Protein AF-A0A428S8N7-F1 (afdb_monomer_lite)

Sequence (136 aa):
MESLRKEIAELHLSNLDNSIDQLETHLANLTHRHAKAQNDKKTYQVTLDFHKANLGTAIERAYEGEISTLDPQPDDTPVITRTKKGIASLLNSVYIWERELRETLQNVMATEEEMDTVSDQLETLQKLREDIAKSL

Radius of gyration: 28.83 Å; chains: 1; bounding box: 60×19×84 Å

Structure (mmCIF, N/CA/C/O backbone):
data_AF-A0A428S8N7-F1
#
_entry.id   AF-A0A428S8N7-F1
#
loop_
_atom_site.group_PDB
_atom_site.id
_atom_site.type_symbol
_atom_site.label_atom_id
_atom_site.label_alt_id
_atom_site.label_comp_id
_atom_site.label_asym_id
_atom_site.label_entity_id
_atom_site.label_seq_id
_atom_site.pdbx_PDB_ins_code
_atom_site.Cartn_x
_atom_site.Cartn_y
_atom_site.Cartn_z
_atom_site.occupancy
_atom_site.B_iso_or_equiv
_atom_site.auth_seq_id
_atom_site.auth_comp_id
_atom_site.auth_asym_id
_atom_site.auth_atom_id
_atom_site.pdbx_PDB_model_num
ATOM 1 N N . MET A 1 1 ? 35.370 6.050 -44.211 1.00 64.12 1 MET A N 1
ATOM 2 C CA . MET A 1 1 ? 34.157 6.645 -43.600 1.00 64.12 1 MET A CA 1
ATOM 3 C C . MET A 1 1 ? 33.204 5.588 -43.058 1.00 64.12 1 MET A C 1
ATOM 5 O O . MET A 1 1 ? 32.712 5.773 -41.958 1.00 64.12 1 MET A O 1
ATOM 9 N N . GLU A 1 2 ? 32.976 4.486 -43.772 1.00 73.75 2 GLU A N 1
ATOM 10 C CA . GLU A 1 2 ? 32.069 3.403 -43.349 1.00 73.75 2 GLU A CA 1
ATOM 11 C C . GLU A 1 2 ? 32.496 2.715 -42.036 1.00 73.75 2 GLU A C 1
ATOM 13 O O . GLU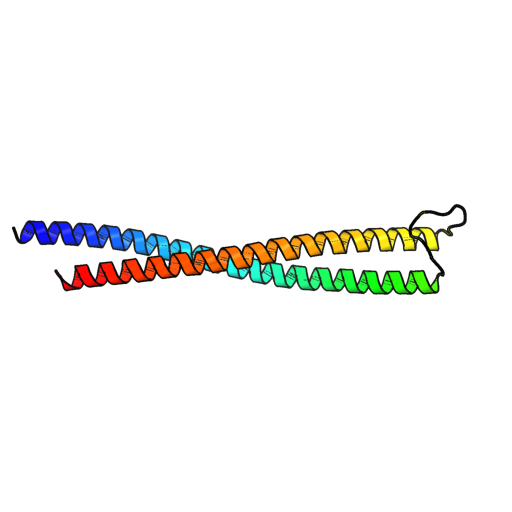 A 1 2 ? 31.682 2.572 -41.132 1.00 73.75 2 GLU A O 1
ATOM 18 N N . SER A 1 3 ? 33.798 2.448 -41.856 1.00 84.12 3 SER A N 1
ATOM 19 C CA . SER A 1 3 ? 34.355 1.892 -40.606 1.00 84.12 3 SER A CA 1
ATOM 20 C C . SER A 1 3 ? 34.103 2.762 -39.368 1.00 84.12 3 SER A C 1
ATOM 22 O O . SER A 1 3 ? 33.808 2.232 -38.307 1.00 84.12 3 SER A O 1
ATOM 24 N N . LEU A 1 4 ? 34.191 4.091 -39.501 1.00 89.62 4 LEU A N 1
ATOM 25 C CA . LEU A 1 4 ? 33.979 5.015 -38.380 1.00 89.62 4 LEU A CA 1
ATOM 26 C C . LEU A 1 4 ? 32.492 5.110 -38.003 1.00 89.62 4 LEU A C 1
ATOM 28 O O . LEU A 1 4 ? 32.156 5.217 -36.832 1.00 89.62 4 LEU A O 1
ATOM 32 N N . ARG A 1 5 ? 31.588 5.055 -38.993 1.00 88.00 5 ARG A N 1
ATOM 33 C CA . ARG A 1 5 ? 30.137 5.044 -38.742 1.00 88.00 5 ARG A CA 1
ATOM 34 C C . ARG A 1 5 ? 29.709 3.788 -37.991 1.00 88.00 5 ARG A C 1
ATOM 36 O O . ARG A 1 5 ? 28.910 3.891 -37.067 1.00 88.00 5 ARG A O 1
ATOM 43 N N . LYS A 1 6 ? 30.270 2.638 -38.369 1.00 90.69 6 LYS A N 1
ATOM 44 C CA . LYS A 1 6 ? 30.029 1.365 -37.692 1.00 90.69 6 LYS A CA 1
ATOM 45 C C . LYS A 1 6 ? 30.499 1.399 -36.235 1.00 90.69 6 LYS A C 1
ATOM 47 O O . LYS A 1 6 ? 29.719 1.082 -35.349 1.00 90.69 6 LYS A O 1
ATOM 52 N N . GLU A 1 7 ? 31.719 1.874 -35.989 1.00 93.19 7 GLU A N 1
ATOM 53 C CA . GLU A 1 7 ? 32.288 1.981 -34.637 1.00 93.19 7 GLU A CA 1
ATOM 54 C C . GLU A 1 7 ? 31.464 2.912 -33.722 1.00 93.19 7 GLU A C 1
ATOM 56 O O . GLU A 1 7 ? 31.198 2.584 -32.568 1.00 93.19 7 GLU A O 1
ATOM 61 N N . ILE A 1 8 ? 30.975 4.044 -34.247 1.00 92.12 8 ILE A N 1
ATOM 62 C CA . ILE A 1 8 ? 30.087 4.955 -33.499 1.00 92.12 8 ILE A CA 1
ATOM 63 C C . ILE A 1 8 ? 28.749 4.281 -33.161 1.00 92.12 8 ILE A C 1
ATOM 65 O O . ILE A 1 8 ? 28.254 4.417 -32.043 1.00 92.12 8 ILE A O 1
ATOM 69 N N . ALA A 1 9 ? 28.152 3.566 -34.114 1.00 92.81 9 ALA A N 1
ATOM 70 C CA . ALA A 1 9 ? 26.884 2.879 -33.896 1.00 92.81 9 ALA A CA 1
ATOM 71 C C . ALA A 1 9 ? 27.019 1.721 -32.892 1.00 92.81 9 ALA A C 1
ATOM 73 O O . ALA A 1 9 ? 26.156 1.574 -32.031 1.00 92.81 9 ALA A O 1
ATOM 74 N N . GLU A 1 10 ? 28.116 0.962 -32.929 1.00 93.69 10 GLU A N 1
ATOM 75 C CA . GLU A 1 10 ? 28.424 -0.072 -31.930 1.00 93.69 10 GLU A CA 1
ATOM 76 C C . GLU A 1 10 ? 28.577 0.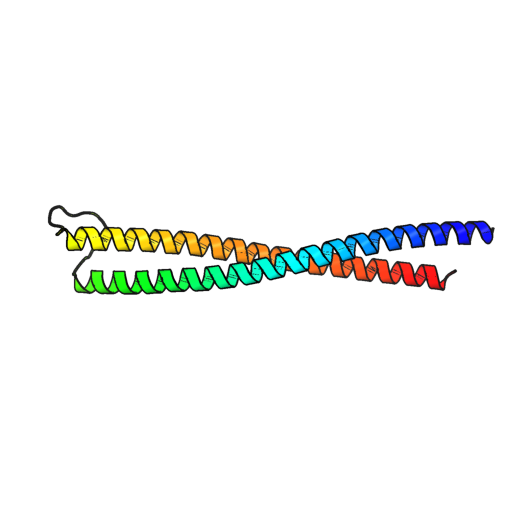527 -30.521 1.00 93.69 10 GLU A C 1
ATOM 78 O O . GLU A 1 10 ? 28.010 0.001 -29.562 1.00 93.69 10 GLU A O 1
ATOM 83 N N . LEU A 1 11 ? 29.260 1.672 -30.389 1.00 95.56 11 LEU A N 1
ATOM 84 C CA . LEU A 1 11 ? 29.370 2.382 -29.111 1.00 95.56 11 LEU A CA 1
ATOM 85 C C . LEU A 1 11 ? 28.003 2.866 -28.600 1.00 95.56 11 LEU A C 1
ATOM 87 O O . LEU A 1 11 ? 27.702 2.741 -27.413 1.00 95.56 11 LEU A O 1
ATOM 91 N N . HIS A 1 12 ? 27.160 3.411 -29.481 1.00 94.50 12 HIS A N 1
ATOM 92 C CA . HIS A 1 12 ? 25.804 3.829 -29.118 1.00 94.50 12 HIS A CA 1
ATOM 93 C C . HIS A 1 12 ? 24.939 2.648 -28.674 1.00 94.50 12 HIS A C 1
ATOM 95 O O . HIS A 1 12 ? 24.253 2.762 -27.661 1.00 94.50 12 HIS A O 1
ATOM 101 N N . LEU A 1 13 ? 24.999 1.516 -29.382 1.00 97.12 13 LEU A N 1
ATOM 102 C CA . LEU A 1 13 ? 24.288 0.299 -28.990 1.00 97.12 13 LEU A CA 1
ATOM 103 C C . LEU A 1 13 ? 24.739 -0.192 -27.614 1.00 97.12 13 LEU A C 1
ATOM 105 O O . LEU A 1 13 ? 23.889 -0.445 -26.771 1.00 97.12 13 LEU A O 1
ATOM 109 N N . SER A 1 14 ? 26.047 -0.220 -27.342 1.00 97.25 14 SER A N 1
ATOM 110 C CA . SER A 1 14 ? 26.564 -0.615 -26.026 1.00 97.25 14 SER A CA 1
ATOM 111 C C . SER A 1 14 ? 26.091 0.309 -24.897 1.00 97.25 14 SER A C 1
ATOM 113 O O . SER A 1 14 ? 25.809 -0.162 -23.795 1.00 97.25 14 SER A O 1
ATOM 115 N N . ASN A 1 15 ? 25.991 1.618 -25.148 1.00 97.31 15 ASN A N 1
ATOM 116 C CA . ASN A 1 15 ? 25.468 2.566 -24.162 1.00 97.31 15 ASN A CA 1
ATOM 117 C C . ASN A 1 15 ? 23.960 2.379 -23.925 1.00 97.31 15 ASN A C 1
ATOM 119 O O . ASN A 1 15 ? 23.496 2.508 -22.788 1.00 97.31 15 ASN A O 1
ATOM 123 N N . LEU A 1 16 ? 23.201 2.073 -24.984 1.00 97.88 16 LEU A N 1
ATOM 124 C CA . LEU A 1 16 ? 21.771 1.775 -24.890 1.00 97.88 16 LEU A CA 1
ATOM 125 C C . LEU A 1 16 ? 21.526 0.466 -24.144 1.00 97.88 16 LEU A C 1
ATOM 127 O O . LEU A 1 16 ? 20.685 0.462 -23.256 1.00 97.88 16 LEU A O 1
ATOM 131 N N . ASP A 1 17 ? 22.294 -0.585 -24.439 1.00 98.06 17 ASP A N 1
ATOM 132 C CA . ASP A 1 17 ? 22.248 -1.869 -23.727 1.00 98.06 17 ASP A CA 1
ATOM 133 C C . ASP A 1 17 ? 22.428 -1.662 -22.219 1.00 98.06 17 ASP A C 1
ATOM 135 O O . ASP A 1 17 ? 21.575 -2.055 -21.432 1.00 98.06 17 ASP A O 1
ATOM 139 N N . ASN A 1 18 ? 23.467 -0.927 -21.813 1.00 98.19 18 ASN A N 1
ATOM 140 C CA . ASN A 1 18 ? 23.703 -0.630 -20.398 1.00 98.19 18 ASN A CA 1
ATOM 141 C C . ASN A 1 18 ? 22.551 0.170 -19.756 1.00 98.19 18 ASN A C 1
ATOM 143 O O . ASN A 1 18 ? 22.172 -0.080 -18.615 1.00 98.19 18 ASN A O 1
ATOM 147 N N . SER A 1 19 ? 21.979 1.139 -20.476 1.00 98.12 19 SER A N 1
ATOM 148 C CA . SER A 1 19 ? 20.846 1.929 -19.967 1.00 98.12 19 SER A CA 1
ATOM 149 C C . SER A 1 19 ? 19.575 1.085 -19.824 1.00 98.12 19 SER A C 1
ATOM 151 O O . SER A 1 19 ? 18.847 1.226 -18.843 1.00 98.12 19 SER A O 1
ATOM 153 N N . ILE A 1 20 ? 19.326 0.192 -20.783 1.00 98.62 20 ILE A N 1
ATOM 154 C CA . ILE A 1 20 ? 18.219 -0.769 -20.767 1.00 98.62 20 ILE A CA 1
ATOM 155 C C . ILE A 1 20 ? 18.372 -1.708 -19.566 1.00 98.62 20 ILE A C 1
ATOM 157 O O . ILE A 1 20 ? 17.453 -1.779 -18.755 1.00 98.62 20 ILE A O 1
ATOM 161 N N . ASP A 1 21 ? 19.545 -2.316 -19.370 1.00 98.50 21 ASP A N 1
ATOM 162 C CA . ASP A 1 21 ? 19.819 -3.216 -18.239 1.00 98.50 21 ASP A CA 1
ATOM 163 C C . ASP A 1 21 ? 19.577 -2.532 -16.876 1.00 98.50 21 ASP A C 1
ATOM 165 O O . ASP A 1 21 ? 19.036 -3.126 -15.933 1.00 98.50 21 ASP A O 1
ATOM 169 N N . GLN A 1 22 ? 19.955 -1.254 -16.758 1.00 98.31 22 GLN A N 1
ATOM 170 C CA . GLN A 1 22 ? 19.713 -0.453 -15.554 1.00 98.31 22 GLN A CA 1
ATOM 171 C C . GLN A 1 22 ? 18.220 -0.210 -15.312 1.00 98.31 22 GLN A C 1
ATOM 173 O O . GLN A 1 22 ? 17.761 -0.354 -14.175 1.00 98.31 22 GLN A O 1
ATOM 178 N N . LEU A 1 23 ? 17.459 0.134 -16.355 1.00 98.31 23 LEU A N 1
ATOM 179 C CA . LEU A 1 23 ? 16.012 0.338 -16.251 1.00 98.31 23 LEU A CA 1
ATOM 180 C C . LEU A 1 23 ? 15.271 -0.968 -15.954 1.00 98.31 23 LEU A C 1
ATOM 182 O O . LEU A 1 23 ? 14.367 -0.962 -15.124 1.00 98.31 23 LEU A O 1
ATOM 186 N N . GLU A 1 24 ? 15.677 -2.094 -16.543 1.00 98.44 24 GLU A N 1
ATOM 187 C CA . GLU A 1 24 ? 15.111 -3.415 -16.239 1.00 98.44 24 GLU A CA 1
ATOM 188 C C . GLU A 1 24 ? 15.355 -3.804 -14.777 1.00 98.44 24 GLU A C 1
ATOM 190 O O . GLU A 1 24 ? 14.440 -4.244 -14.074 1.00 98.44 24 GLU A O 1
ATOM 195 N N . THR A 1 25 ? 16.572 -3.567 -14.279 1.00 98.38 25 THR A N 1
ATOM 196 C CA . THR A 1 25 ? 16.911 -3.784 -12.866 1.00 98.38 25 THR A CA 1
ATOM 197 C C . THR A 1 25 ? 16.074 -2.888 -11.949 1.00 98.38 25 THR A C 1
ATOM 199 O O . THR A 1 25 ? 15.572 -3.339 -10.914 1.00 98.38 25 THR A O 1
ATOM 202 N N . HIS A 1 26 ? 15.896 -1.616 -12.316 1.00 98.25 26 HIS A N 1
ATOM 203 C CA . HIS A 1 26 ? 15.074 -0.679 -11.552 1.00 98.25 26 HIS A CA 1
ATOM 204 C C . HIS A 1 26 ? 13.599 -1.096 -11.541 1.00 98.25 26 HIS A C 1
ATOM 206 O O . HIS A 1 26 ? 12.991 -1.169 -10.472 1.00 98.25 26 HIS A O 1
ATOM 212 N N . LEU A 1 27 ? 13.046 -1.486 -12.691 1.00 98.31 27 LEU A N 1
ATOM 213 C CA . LEU A 1 27 ? 11.671 -1.969 -12.819 1.00 98.31 27 LEU A CA 1
ATOM 214 C C . LEU A 1 27 ? 11.425 -3.238 -11.989 1.00 98.31 27 LEU A C 1
ATOM 216 O O . LEU A 1 27 ? 10.383 -3.362 -11.339 1.00 98.31 27 LEU A O 1
ATOM 220 N N . ALA A 1 28 ? 12.392 -4.158 -11.938 1.00 98.06 28 ALA A N 1
ATOM 221 C CA . ALA A 1 28 ? 12.319 -5.342 -11.083 1.00 98.06 28 ALA A CA 1
ATOM 222 C C . ALA A 1 28 ? 12.263 -4.971 -9.588 1.00 98.06 28 ALA A C 1
ATOM 224 O O . ALA A 1 28 ? 11.445 -5.511 -8.834 1.00 98.06 28 ALA A O 1
ATOM 225 N N . ASN A 1 29 ? 13.078 -4.002 -9.159 1.00 97.69 29 ASN A N 1
ATOM 226 C CA . ASN A 1 29 ? 13.056 -3.494 -7.786 1.00 97.69 29 ASN A CA 1
ATOM 227 C C . ASN A 1 29 ? 11.731 -2.796 -7.450 1.00 97.69 29 ASN A C 1
ATOM 229 O O . ASN A 1 29 ? 11.186 -3.005 -6.361 1.00 97.69 29 ASN A O 1
ATOM 233 N N . LEU A 1 30 ? 11.191 -1.997 -8.375 1.00 97.94 30 LEU A N 1
ATOM 234 C CA . LEU A 1 30 ? 9.889 -1.352 -8.212 1.00 97.94 30 LEU A CA 1
ATOM 235 C C . LEU A 1 30 ? 8.761 -2.375 -8.115 1.00 97.94 30 LEU A C 1
ATOM 237 O O . LEU A 1 30 ? 7.955 -2.291 -7.193 1.00 97.94 30 LEU A O 1
ATOM 241 N N . THR A 1 31 ? 8.769 -3.399 -8.970 1.00 97.62 31 THR A N 1
ATOM 242 C CA . THR A 1 31 ? 7.802 -4.505 -8.926 1.00 97.62 31 THR A CA 1
ATOM 243 C C . THR A 1 31 ? 7.827 -5.206 -7.566 1.00 97.62 31 THR A C 1
ATOM 245 O O . THR A 1 31 ? 6.782 -5.472 -6.969 1.00 97.62 31 THR A O 1
ATOM 248 N N . HIS A 1 32 ? 9.020 -5.465 -7.020 1.00 97.38 32 HIS A N 1
ATOM 249 C CA . HIS A 1 32 ? 9.155 -6.053 -5.689 1.00 97.38 32 HIS A CA 1
ATOM 250 C C . HIS A 1 32 ? 8.610 -5.133 -4.584 1.00 97.38 32 HIS A C 1
ATOM 252 O O . HIS A 1 32 ? 7.863 -5.579 -3.708 1.00 97.38 32 HIS A O 1
ATOM 258 N N . ARG A 1 33 ? 8.950 -3.838 -4.628 1.00 96.25 33 ARG A N 1
ATOM 259 C CA . ARG A 1 33 ? 8.448 -2.837 -3.674 1.00 96.25 33 ARG A CA 1
ATOM 260 C C . ARG A 1 33 ? 6.930 -2.691 -3.737 1.00 96.25 33 ARG A C 1
ATOM 262 O O . ARG A 1 33 ? 6.298 -2.634 -2.684 1.00 96.25 33 ARG A O 1
ATOM 269 N N . HIS A 1 34 ? 6.359 -2.667 -4.938 1.00 97.38 34 HIS A N 1
ATOM 270 C CA . HIS A 1 34 ? 4.918 -2.600 -5.169 1.00 97.38 34 HIS A CA 1
ATOM 271 C C . HIS A 1 34 ? 4.206 -3.811 -4.568 1.00 97.38 34 HIS A C 1
ATOM 273 O O . HIS A 1 34 ? 3.284 -3.652 -3.768 1.00 97.38 34 HIS A O 1
ATOM 279 N N . ALA A 1 35 ? 4.701 -5.022 -4.845 1.00 97.25 35 ALA A N 1
ATOM 280 C CA . ALA A 1 35 ? 4.147 -6.250 -4.281 1.00 97.25 35 ALA A CA 1
ATOM 281 C C . ALA A 1 35 ? 4.187 -6.248 -2.744 1.00 97.25 35 ALA A C 1
ATOM 283 O O . ALA A 1 35 ? 3.203 -6.608 -2.089 1.00 97.25 35 ALA A O 1
ATOM 284 N N . LYS A 1 36 ? 5.299 -5.788 -2.153 1.00 96.50 36 LYS A N 1
ATOM 285 C CA . LYS A 1 36 ? 5.408 -5.620 -0.699 1.00 96.50 36 LYS A CA 1
ATOM 286 C C . LYS A 1 36 ? 4.383 -4.611 -0.176 1.00 96.50 36 LYS A C 1
ATOM 288 O O . LYS A 1 36 ? 3.677 -4.919 0.779 1.00 96.50 36 LYS A O 1
ATOM 293 N N . ALA A 1 37 ? 4.260 -3.444 -0.805 1.00 96.12 37 ALA A N 1
ATOM 294 C CA . ALA A 1 37 ? 3.317 -2.408 -0.390 1.00 96.12 37 ALA A CA 1
ATOM 295 C C . ALA A 1 37 ? 1.852 -2.876 -0.497 1.00 96.12 37 ALA A C 1
ATOM 297 O O . ALA A 1 37 ? 1.052 -2.608 0.397 1.00 96.12 37 ALA A O 1
ATOM 298 N N . GLN A 1 38 ? 1.500 -3.651 -1.527 1.00 98.00 38 GLN A N 1
ATOM 299 C CA . GLN A 1 38 ? 0.177 -4.278 -1.647 1.00 98.00 38 GLN A CA 1
ATOM 300 C C . GLN A 1 38 ? -0.088 -5.291 -0.522 1.00 98.00 38 GLN A C 1
ATOM 302 O O . GLN A 1 38 ? -1.193 -5.345 0.029 1.00 98.00 38 GLN A O 1
ATOM 307 N N . ASN A 1 39 ? 0.919 -6.079 -0.138 1.00 97.81 39 ASN A N 1
ATOM 308 C CA . ASN A 1 39 ? 0.800 -7.005 0.987 1.00 97.81 39 ASN A CA 1
ATOM 309 C C . ASN A 1 39 ? 0.647 -6.271 2.332 1.00 97.81 39 ASN A C 1
ATOM 311 O O . ASN A 1 39 ? -0.208 -6.636 3.147 1.00 97.81 39 ASN A O 1
ATOM 315 N N . ASP A 1 40 ? 1.434 -5.217 2.548 1.00 96.31 40 ASP A N 1
ATOM 316 C CA . ASP A 1 40 ? 1.353 -4.374 3.742 1.00 96.31 40 ASP A CA 1
ATOM 317 C C . ASP A 1 40 ? -0.028 -3.703 3.824 1.00 96.31 40 ASP A C 1
ATOM 319 O O . ASP A 1 40 ? -0.696 -3.793 4.852 1.00 96.31 40 ASP A O 1
ATOM 323 N N . LYS A 1 41 ? -0.538 -3.167 2.705 1.00 97.94 41 LYS A N 1
ATOM 324 C CA . LYS A 1 41 ? -1.890 -2.594 2.594 1.00 97.94 41 LYS A CA 1
ATOM 325 C C . LYS A 1 41 ? -2.955 -3.589 3.045 1.00 97.94 41 LYS A C 1
ATOM 327 O O . LYS A 1 41 ? -3.822 -3.239 3.844 1.00 97.94 41 LYS A O 1
ATOM 332 N N . LYS A 1 42 ? -2.902 -4.832 2.556 1.00 97.88 42 LYS A N 1
ATOM 333 C CA . LYS A 1 42 ? -3.851 -5.885 2.953 1.00 97.88 42 LYS A CA 1
ATOM 334 C C . LYS A 1 42 ? -3.768 -6.175 4.453 1.00 97.88 42 LYS A C 1
ATOM 336 O O . LYS A 1 42 ? -4.797 -6.300 5.113 1.00 97.88 42 LYS A O 1
ATOM 341 N N . THR A 1 43 ? -2.554 -6.260 4.986 1.00 97.88 43 THR A N 1
ATOM 342 C CA . THR A 1 43 ? -2.307 -6.533 6.408 1.00 97.88 43 THR A CA 1
ATOM 343 C C . THR A 1 43 ? -2.841 -5.408 7.296 1.00 97.88 43 THR A C 1
ATOM 345 O O . THR A 1 43 ? -3.532 -5.668 8.285 1.00 97.88 43 THR A O 1
ATOM 348 N N . TYR A 1 44 ? -2.583 -4.155 6.924 1.00 98.19 44 TYR A N 1
ATOM 349 C CA . TYR A 1 44 ? -3.050 -2.985 7.664 1.00 98.19 44 TYR A CA 1
ATOM 350 C C . TYR A 1 44 ? -4.560 -2.810 7.571 1.00 98.19 44 TYR A C 1
ATOM 352 O O . TYR A 1 44 ? -5.178 -2.495 8.581 1.00 98.19 44 TYR A O 1
ATOM 360 N N . GLN A 1 45 ? -5.173 -3.101 6.420 1.00 98.44 45 GLN A N 1
ATOM 361 C CA . GLN A 1 45 ? -6.629 -3.100 6.285 1.00 98.44 45 GLN A CA 1
ATOM 362 C C . GLN A 1 45 ? -7.280 -4.103 7.247 1.00 98.44 45 GLN A C 1
ATOM 364 O O . GLN A 1 45 ? -8.150 -3.726 8.023 1.00 98.44 45 GLN A O 1
ATOM 369 N N . VAL A 1 46 ? -6.812 -5.357 7.263 1.00 98.44 46 VAL A N 1
ATOM 370 C CA . VAL A 1 46 ? -7.348 -6.389 8.171 1.00 98.44 46 VAL A CA 1
ATOM 371 C C . VAL A 1 46 ? -7.171 -5.987 9.637 1.00 98.44 46 VAL A C 1
ATOM 373 O O . VAL A 1 46 ? -8.082 -6.149 10.448 1.00 98.44 46 VAL A O 1
ATOM 376 N N . THR A 1 47 ? -6.007 -5.436 9.981 1.00 98.06 47 THR A N 1
ATOM 377 C CA . THR A 1 47 ? -5.721 -4.974 11.345 1.00 98.06 47 THR A CA 1
ATOM 378 C C . THR A 1 47 ? -6.624 -3.807 11.745 1.00 98.06 47 THR A C 1
ATOM 380 O O . THR A 1 47 ? -7.183 -3.796 12.844 1.00 98.06 47 THR A O 1
ATOM 383 N N . LEU A 1 48 ? -6.820 -2.844 10.845 1.00 98.50 48 LEU A N 1
ATOM 384 C CA . LEU A 1 48 ? -7.721 -1.719 11.049 1.00 98.50 48 LEU A CA 1
ATOM 385 C C . LEU A 1 48 ? -9.163 -2.193 11.260 1.00 98.50 48 LEU A C 1
ATOM 387 O O . LEU A 1 48 ? -9.813 -1.754 12.209 1.00 98.50 48 LEU A O 1
ATOM 391 N N . ASP A 1 49 ? -9.644 -3.107 10.419 1.00 98.56 49 ASP A N 1
ATOM 392 C CA . ASP A 1 49 ? -11.000 -3.653 10.507 1.00 98.56 49 ASP A CA 1
ATOM 393 C C . ASP A 1 49 ? -11.220 -4.381 11.839 1.00 98.56 49 ASP A C 1
ATOM 395 O O . ASP A 1 49 ? -12.244 -4.184 12.496 1.00 98.56 49 ASP A O 1
ATOM 399 N N . PHE A 1 50 ? -10.223 -5.140 12.304 1.00 98.31 50 PHE A N 1
ATOM 400 C CA . PHE A 1 50 ? -10.243 -5.767 13.626 1.00 98.31 50 PHE A CA 1
ATOM 401 C C . PHE A 1 50 ? -10.365 -4.736 14.758 1.00 98.31 50 PHE A C 1
ATOM 403 O O . PHE A 1 50 ? -11.196 -4.885 15.658 1.00 98.31 50 PHE A O 1
ATOM 410 N N . HIS A 1 51 ? -9.573 -3.661 14.724 1.00 98.38 51 HIS A N 1
ATOM 411 C CA . HIS A 1 51 ? -9.654 -2.612 15.741 1.00 98.38 51 HIS A CA 1
ATOM 412 C C . HIS A 1 51 ? -10.973 -1.837 15.685 1.00 98.38 51 HIS A C 1
ATOM 414 O O . HIS A 1 51 ? -11.525 -1.528 16.741 1.00 98.38 51 HIS A O 1
ATOM 420 N N . LYS A 1 52 ? -11.518 -1.583 14.489 1.00 98.50 52 LYS A N 1
ATOM 421 C CA . LYS A 1 52 ? -12.842 -0.970 14.316 1.00 98.50 52 LYS A CA 1
ATOM 422 C C . LYS A 1 52 ? -13.956 -1.852 14.875 1.00 98.50 52 LYS A C 1
ATOM 424 O O . LYS A 1 52 ? -14.818 -1.340 15.584 1.00 98.50 52 LYS A O 1
ATOM 429 N N . ALA A 1 53 ? -13.913 -3.162 14.637 1.00 98.50 53 ALA A N 1
ATOM 430 C CA . ALA A 1 53 ? -14.887 -4.103 15.191 1.00 98.50 53 ALA A CA 1
ATOM 431 C C . ALA A 1 53 ? -14.839 -4.141 16.730 1.00 98.50 53 ALA A C 1
ATOM 433 O O . ALA A 1 53 ? -15.872 -4.046 17.397 1.00 98.50 53 ALA A O 1
ATOM 434 N N . ASN A 1 54 ? -13.633 -4.202 17.305 1.00 98.12 54 ASN A N 1
ATOM 435 C CA . ASN A 1 54 ? -13.448 -4.158 18.758 1.00 98.12 54 ASN A CA 1
ATOM 436 C C . ASN A 1 54 ? -13.907 -2.828 19.361 1.00 98.12 54 ASN A C 1
ATOM 438 O O . ASN A 1 54 ? -14.519 -2.819 20.428 1.00 98.12 54 ASN A O 1
ATOM 442 N N . LEU A 1 55 ? -13.627 -1.710 18.684 1.00 98.12 55 LEU A N 1
ATOM 443 C CA . LEU A 1 55 ? -14.108 -0.392 19.085 1.00 98.12 55 LEU A CA 1
ATOM 444 C C . LEU A 1 55 ? -15.639 -0.340 19.069 1.00 98.12 55 LEU A C 1
ATOM 446 O O . LEU A 1 55 ? -16.221 0.101 20.054 1.00 98.12 55 LEU A O 1
ATOM 450 N N . GLY A 1 56 ? -16.283 -0.842 18.012 1.00 97.75 56 GLY A N 1
ATOM 451 C CA . GLY A 1 56 ? -17.742 -0.946 17.927 1.00 97.75 56 GLY A CA 1
ATOM 452 C C . GLY A 1 56 ? -18.332 -1.730 19.100 1.00 97.75 56 GLY A C 1
ATOM 453 O O . GLY A 1 56 ? -19.183 -1.212 19.816 1.00 97.75 56 GLY A O 1
ATOM 454 N N . THR A 1 57 ? -17.777 -2.909 19.395 1.00 96.62 57 THR A N 1
ATOM 455 C CA . THR A 1 57 ? -18.195 -3.726 20.553 1.00 96.62 57 THR A CA 1
ATOM 456 C C . THR A 1 57 ? -18.002 -2.987 21.884 1.00 96.62 57 THR A C 1
ATOM 458 O O . THR A 1 57 ? -18.819 -3.090 22.798 1.00 96.62 57 THR A O 1
ATOM 461 N N . ALA A 1 58 ? -16.897 -2.252 22.039 1.00 96.19 58 ALA A N 1
ATOM 462 C CA . ALA A 1 58 ? -16.633 -1.493 23.259 1.00 96.19 58 ALA A CA 1
ATOM 463 C C . ALA A 1 58 ? -17.610 -0.319 23.427 1.00 96.19 58 ALA A C 1
ATOM 465 O O . ALA A 1 58 ? -18.046 -0.054 24.546 1.00 96.19 58 ALA A O 1
ATOM 466 N N . ILE A 1 59 ? -17.978 0.345 22.328 1.00 96.00 59 ILE A N 1
ATOM 467 C CA . ILE A 1 59 ? -18.986 1.410 22.303 1.00 96.00 59 ILE A CA 1
ATOM 468 C C . ILE A 1 59 ? -20.371 0.852 22.651 1.00 96.00 59 ILE A C 1
ATOM 470 O O . ILE A 1 59 ? -21.057 1.442 23.479 1.00 96.00 59 ILE A O 1
ATOM 474 N N . GLU A 1 60 ? -20.760 -0.298 22.096 1.00 95.50 60 GLU A N 1
ATOM 475 C CA . GLU A 1 60 ? -22.024 -0.971 22.435 1.00 95.50 60 GLU A CA 1
ATOM 476 C C . GLU A 1 60 ? -22.110 -1.276 23.936 1.00 95.50 60 GLU A C 1
ATOM 478 O O . GLU A 1 60 ? -23.074 -0.894 24.595 1.00 95.50 60 GLU A O 1
ATOM 483 N N . ARG A 1 61 ? -21.052 -1.853 24.520 1.00 91.81 61 ARG A N 1
ATOM 484 C CA . ARG A 1 61 ? -20.990 -2.104 25.971 1.00 91.81 61 ARG A CA 1
ATOM 485 C C . ARG A 1 61 ? -21.018 -0.826 26.804 1.00 91.81 61 ARG A C 1
ATOM 487 O O . ARG A 1 61 ? -21.540 -0.833 27.914 1.00 91.81 61 ARG A O 1
ATOM 494 N N . ALA A 1 62 ? -20.418 0.259 26.316 1.00 95.06 62 ALA A N 1
ATOM 495 C CA . ALA A 1 62 ? -20.501 1.549 26.990 1.00 95.06 62 ALA A CA 1
ATOM 496 C C . ALA A 1 62 ? -21.927 2.100 26.974 1.00 95.06 62 ALA A C 1
ATOM 498 O O . ALA A 1 62 ? -22.374 2.611 27.996 1.00 95.06 62 ALA A O 1
ATOM 499 N N . TYR A 1 63 ? -22.650 1.936 25.866 1.00 94.25 63 TYR A N 1
ATOM 500 C CA . TYR A 1 63 ? -24.057 2.305 25.773 1.00 94.25 63 TYR A CA 1
ATOM 501 C C . TYR A 1 63 ? -24.930 1.488 26.738 1.00 94.25 63 TYR A C 1
ATOM 503 O O . TYR A 1 63 ? -25.703 2.067 27.495 1.00 94.25 63 TYR A O 1
ATOM 511 N N . GLU A 1 64 ? -24.751 0.163 26.785 1.00 91.94 64 GLU A N 1
ATOM 512 C CA . GLU A 1 64 ? -25.435 -0.723 27.746 1.00 91.94 64 GLU A CA 1
ATOM 513 C C . GLU A 1 64 ? -25.109 -0.380 29.206 1.00 91.94 64 GLU A C 1
ATOM 515 O O . GLU A 1 64 ? -25.947 -0.535 30.090 1.00 91.94 64 G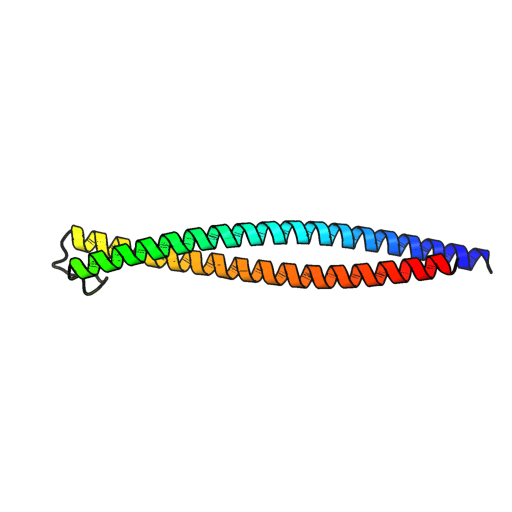LU A O 1
ATOM 520 N N . GLY A 1 65 ? -23.885 0.086 29.461 1.00 89.81 65 GLY A N 1
ATOM 521 C CA . GLY A 1 65 ? -23.433 0.550 30.769 1.00 89.81 65 GLY A CA 1
ATOM 522 C C . GLY A 1 65 ? -23.794 2.001 31.090 1.00 89.81 65 GLY A C 1
ATOM 523 O O . GLY A 1 65 ? -23.238 2.535 32.048 1.00 89.81 65 GLY A O 1
ATOM 524 N N . GLU A 1 66 ? -24.643 2.644 30.279 1.00 91.12 66 GLU A N 1
ATOM 525 C CA . GLU A 1 66 ? -25.068 4.047 30.415 1.00 91.12 66 GLU A CA 1
ATOM 526 C C . GLU A 1 66 ? -23.894 5.045 30.505 1.00 91.12 66 GLU A C 1
ATOM 528 O O . GLU A 1 66 ? -23.994 6.134 31.074 1.00 91.12 66 GLU A O 1
ATOM 533 N N . ILE A 1 67 ? -22.751 4.695 29.910 1.00 94.69 67 ILE A N 1
ATOM 534 C CA . ILE A 1 67 ? -21.561 5.542 29.876 1.00 94.69 67 ILE A CA 1
ATOM 535 C C . ILE A 1 67 ? -21.763 6.616 28.803 1.00 94.69 67 ILE A C 1
ATOM 537 O O . ILE A 1 67 ? -21.627 6.363 27.608 1.00 94.69 67 ILE A O 1
ATOM 541 N N . SER A 1 68 ? -22.060 7.838 29.240 1.00 89.75 68 SER A N 1
ATOM 542 C CA . SER A 1 68 ? -22.364 8.979 28.364 1.00 89.75 68 SER A CA 1
ATOM 543 C C . SER A 1 68 ? -21.152 9.845 27.990 1.00 89.75 68 SER A C 1
ATOM 545 O O . SER A 1 68 ? -21.246 10.681 27.094 1.00 8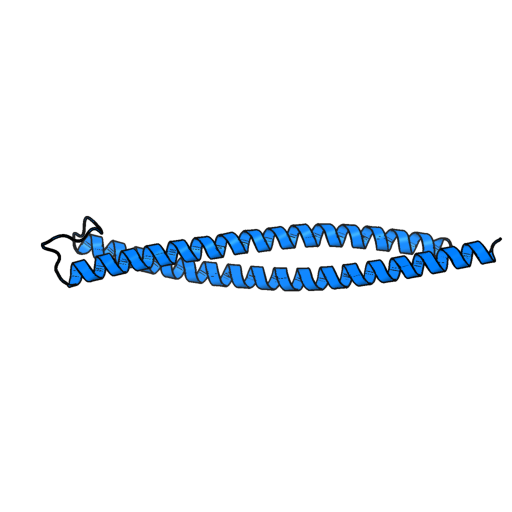9.75 68 SER A O 1
ATOM 547 N N . THR A 1 69 ? -20.006 9.652 28.650 1.00 93.25 69 THR A N 1
ATOM 548 C CA . THR A 1 69 ? -18.750 10.375 28.385 1.00 93.25 69 THR A CA 1
ATOM 549 C C . THR A 1 69 ? -17.537 9.473 28.604 1.00 93.25 69 THR A C 1
ATOM 551 O O . THR A 1 69 ? -17.594 8.531 29.392 1.00 93.25 69 THR A O 1
ATOM 554 N N . LEU A 1 70 ? -16.422 9.765 27.931 1.00 93.44 70 LEU A N 1
ATOM 555 C CA . LEU A 1 70 ? -15.132 9.112 28.180 1.00 93.44 70 LEU A CA 1
ATOM 556 C C . LEU A 1 70 ? -14.309 9.808 29.271 1.00 93.44 70 LEU A C 1
ATOM 558 O O . LEU A 1 70 ? -13.336 9.225 29.755 1.00 93.44 70 LEU A O 1
ATOM 562 N N . ASP A 1 71 ? -14.707 11.010 29.688 1.00 93.75 71 ASP A N 1
ATOM 563 C CA . ASP A 1 71 ? -14.023 11.741 30.748 1.00 93.75 71 ASP A CA 1
ATOM 564 C C . ASP A 1 71 ? -14.251 11.062 32.107 1.00 93.75 71 ASP A C 1
ATOM 566 O O . ASP A 1 71 ? -15.387 10.662 32.407 1.00 93.75 71 ASP A O 1
ATOM 570 N N . PRO A 1 72 ? -13.213 10.934 32.955 1.00 90.62 72 PRO A N 1
ATOM 571 C CA . PRO A 1 72 ? -13.360 10.386 34.299 1.00 90.62 72 PRO A CA 1
ATOM 572 C C . PRO A 1 72 ? -14.384 11.173 35.117 1.00 90.62 72 PRO A C 1
ATOM 574 O O . PRO A 1 72 ? -14.310 12.400 35.179 1.00 90.62 72 PRO A O 1
ATOM 577 N N . GLN A 1 73 ? -15.310 10.468 35.761 1.00 91.75 73 GLN A N 1
ATOM 578 C CA . GLN A 1 73 ? -16.284 11.051 36.685 1.00 91.75 73 GLN A CA 1
ATOM 579 C C . GLN A 1 73 ? -15.995 10.600 38.126 1.00 91.75 73 GLN A C 1
ATOM 581 O O . GLN A 1 73 ? -15.468 9.501 38.323 1.00 91.75 73 GLN A O 1
ATOM 586 N N . PRO A 1 74 ? -16.311 11.419 39.150 1.00 92.81 74 PRO A N 1
ATOM 587 C CA . PRO A 1 74 ? -16.050 11.075 40.552 1.00 92.81 74 PRO A CA 1
ATOM 588 C C . PRO A 1 74 ? -16.740 9.788 41.027 1.00 92.81 74 PRO A C 1
ATOM 590 O O . PRO A 1 74 ? -16.258 9.139 41.952 1.00 92.81 74 PRO A O 1
ATOM 593 N N . ASP A 1 75 ? -17.864 9.436 40.409 1.00 92.69 75 ASP A N 1
ATOM 594 C CA . ASP A 1 75 ? -18.700 8.273 40.702 1.00 92.69 75 ASP A CA 1
ATOM 595 C C . ASP A 1 75 ? -18.452 7.087 39.754 1.00 92.69 75 ASP A C 1
ATOM 597 O O . ASP A 1 75 ? -19.138 6.065 39.846 1.00 92.69 75 ASP A O 1
ATOM 601 N N . ASP A 1 76 ? -17.444 7.172 38.877 1.00 94.19 76 ASP A N 1
ATOM 602 C CA . ASP A 1 76 ? -17.082 6.061 38.004 1.00 94.19 76 ASP A CA 1
ATOM 603 C C . ASP A 1 76 ? -16.718 4.824 38.830 1.00 94.19 76 ASP A C 1
ATOM 605 O O . ASP A 1 76 ? -15.725 4.779 39.565 1.00 94.19 76 ASP A O 1
ATOM 609 N N . THR A 1 77 ? -17.466 3.743 38.624 1.00 94.12 77 THR A N 1
ATOM 610 C CA . THR A 1 77 ? -17.051 2.439 39.141 1.00 94.12 77 THR A CA 1
ATOM 611 C C . THR A 1 77 ? -15.736 2.001 38.474 1.00 94.12 77 THR A C 1
ATOM 613 O O . THR A 1 77 ? -15.422 2.417 37.349 1.00 94.12 77 THR A O 1
ATOM 616 N N . PRO A 1 78 ? -14.960 1.089 39.091 1.00 93.56 78 PRO A N 1
ATOM 617 C CA . PRO A 1 78 ? -13.758 0.540 38.4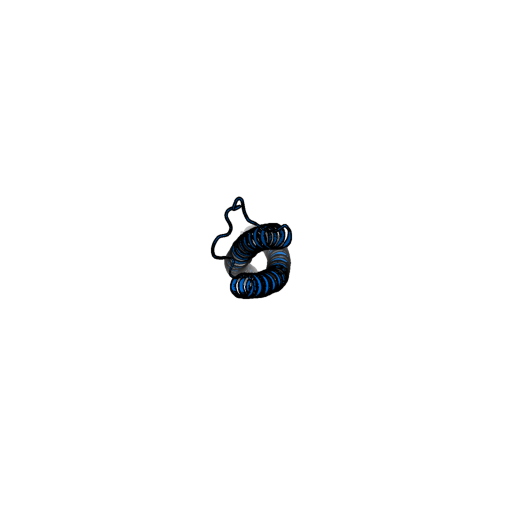60 1.00 93.56 78 PRO A CA 1
ATOM 618 C C . PRO A 1 78 ? -14.020 -0.097 37.086 1.00 93.56 78 PRO A C 1
ATOM 620 O O . PRO A 1 78 ? -13.142 -0.087 36.221 1.00 93.56 78 PRO A O 1
ATOM 623 N N . VAL A 1 79 ? -15.227 -0.638 36.876 1.00 92.50 79 VAL A N 1
ATOM 624 C CA . VAL A 1 79 ? -15.662 -1.201 35.591 1.00 92.50 79 VAL A CA 1
ATOM 625 C C . VAL A 1 79 ? -15.830 -0.091 34.556 1.00 92.50 79 VAL A C 1
ATOM 627 O O . VAL A 1 79 ? -15.210 -0.173 33.499 1.00 92.50 79 VAL A O 1
ATOM 630 N N . ILE A 1 80 ? -16.572 0.973 34.881 1.00 93.56 80 ILE A N 1
ATOM 631 C CA . ILE A 1 80 ? -16.764 2.136 33.999 1.00 93.56 80 ILE A CA 1
ATOM 632 C C . ILE A 1 80 ? -15.414 2.769 33.641 1.00 93.56 80 ILE A C 1
ATOM 634 O O . ILE A 1 80 ? -15.111 2.962 32.463 1.00 93.56 80 ILE A O 1
ATOM 638 N N . THR A 1 81 ? -14.551 2.993 34.637 1.00 93.56 81 THR A N 1
ATOM 639 C CA . THR A 1 81 ? -13.196 3.529 34.426 1.00 93.56 81 THR A CA 1
ATOM 640 C C . THR A 1 81 ? -12.397 2.672 33.439 1.00 93.56 81 THR A C 1
ATOM 642 O O . THR A 1 81 ? -11.713 3.193 32.553 1.00 93.56 81 THR A O 1
ATOM 645 N N . ARG A 1 82 ? -12.461 1.339 33.577 1.00 92.50 82 ARG A N 1
ATOM 646 C CA . ARG A 1 82 ? -11.765 0.409 32.678 1.00 92.50 82 ARG A CA 1
ATOM 647 C C . ARG A 1 82 ? -12.344 0.457 31.265 1.00 92.50 82 ARG A C 1
ATOM 649 O O . ARG A 1 82 ? -11.564 0.477 30.316 1.00 92.50 82 ARG A O 1
ATOM 656 N N . THR A 1 83 ? -13.667 0.506 31.123 1.00 94.56 83 THR A N 1
ATOM 657 C CA . THR A 1 83 ? -14.340 0.606 29.820 1.00 94.56 83 THR A CA 1
ATOM 658 C C . THR A 1 83 ? -13.943 1.887 29.091 1.00 94.56 83 THR A C 1
ATOM 660 O O . THR A 1 83 ? -13.496 1.808 27.948 1.00 94.56 83 THR A O 1
ATOM 663 N N . LYS A 1 84 ? -13.982 3.048 29.764 1.00 95.50 84 LYS A N 1
ATOM 664 C CA . LYS A 1 84 ? -13.552 4.340 29.195 1.00 95.50 84 LYS A CA 1
ATOM 665 C C . LYS A 1 84 ? -12.111 4.287 28.681 1.00 95.50 84 LYS A C 1
ATOM 667 O O . LYS A 1 84 ? -11.845 4.630 27.531 1.00 95.50 84 LYS A O 1
ATOM 672 N N . LYS A 1 85 ? -11.182 3.774 29.500 1.00 95.06 85 LYS A N 1
ATOM 673 C CA . LYS A 1 85 ? -9.772 3.591 29.103 1.00 95.06 85 LYS A CA 1
ATOM 674 C C . LYS A 1 85 ? -9.615 2.631 27.923 1.00 95.06 85 LYS A C 1
ATOM 676 O O . LYS A 1 85 ? -8.811 2.892 27.033 1.00 95.06 85 LYS A O 1
ATOM 681 N N . GLY A 1 86 ? -10.378 1.538 27.909 1.00 96.00 86 GLY A N 1
ATOM 682 C CA . GLY A 1 86 ? -10.388 0.577 26.808 1.00 96.00 86 GLY A CA 1
ATOM 683 C C . GLY A 1 86 ? -10.826 1.214 25.489 1.00 96.00 86 GLY A C 1
ATOM 684 O O . GLY A 1 86 ? -10.141 1.054 24.483 1.00 96.00 86 GLY A O 1
ATOM 685 N N . ILE A 1 87 ? -11.907 1.999 25.506 1.00 97.56 87 ILE A N 1
ATOM 686 C CA . ILE A 1 87 ? -12.396 2.730 24.327 1.00 97.56 87 ILE A CA 1
ATOM 687 C C . ILE A 1 87 ? -11.363 3.749 23.849 1.00 97.56 87 ILE A C 1
ATOM 689 O O . ILE A 1 87 ? -11.040 3.766 22.665 1.00 97.56 87 ILE A O 1
ATOM 693 N N . ALA A 1 88 ? -10.792 4.550 24.754 1.00 96.38 88 ALA A N 1
ATOM 694 C CA . ALA A 1 88 ? -9.755 5.519 24.399 1.00 96.38 88 ALA A CA 1
ATOM 695 C C . ALA A 1 88 ? -8.528 4.844 23.758 1.00 96.38 88 ALA A C 1
ATOM 697 O O . ALA A 1 88 ? -8.005 5.318 22.749 1.00 96.38 88 ALA A O 1
ATOM 698 N N . SER A 1 89 ? -8.104 3.695 24.294 1.00 97.38 89 SER A N 1
ATOM 699 C CA . SER A 1 89 ? -7.024 2.897 23.709 1.00 97.38 89 SER A CA 1
ATOM 700 C C . SER A 1 89 ? -7.378 2.390 22.310 1.00 97.38 89 SER A C 1
ATOM 702 O O . SER A 1 89 ? -6.542 2.459 21.412 1.00 97.38 89 SER A O 1
ATOM 704 N N . LEU A 1 90 ? -8.598 1.884 22.110 1.00 98.19 90 LEU A N 1
ATOM 705 C CA . LEU A 1 90 ? -9.057 1.375 20.816 1.00 98.19 90 LEU A CA 1
ATOM 706 C C . LEU A 1 90 ? -9.180 2.490 19.775 1.00 98.19 90 LEU A C 1
ATOM 708 O O . LEU A 1 90 ? -8.751 2.292 18.642 1.00 98.19 90 LEU A O 1
ATOM 712 N N . LEU A 1 91 ? -9.683 3.668 20.158 1.00 98.06 91 LEU A N 1
ATOM 713 C CA . LEU A 1 91 ? -9.701 4.860 19.303 1.00 98.06 91 LEU A CA 1
ATOM 714 C C . LEU A 1 91 ? -8.291 5.229 18.835 1.00 98.06 91 LEU A C 1
ATOM 716 O O . LEU A 1 91 ? -8.077 5.451 17.646 1.00 98.06 91 LEU A O 1
ATOM 720 N N . ASN A 1 92 ? -7.318 5.234 19.750 1.00 98.25 92 ASN A N 1
ATOM 721 C CA . ASN A 1 92 ? -5.927 5.504 19.402 1.00 98.25 92 ASN A CA 1
ATOM 722 C C . ASN A 1 92 ? -5.354 4.441 18.449 1.00 98.25 92 ASN A C 1
ATOM 724 O O . ASN A 1 92 ? -4.681 4.785 17.480 1.00 98.25 92 ASN A O 1
ATOM 728 N N . SER A 1 93 ? -5.647 3.155 18.676 1.00 98.06 93 SER A N 1
ATOM 729 C CA . SER A 1 93 ? -5.248 2.088 17.749 1.00 98.06 93 SER A CA 1
ATOM 730 C C . SER A 1 93 ? -5.867 2.269 16.363 1.00 98.06 93 SER A C 1
ATOM 732 O O . SER A 1 93 ? -5.149 2.163 15.374 1.00 98.06 93 SER A O 1
ATOM 734 N N . VAL A 1 94 ? -7.166 2.575 16.274 1.00 98.56 94 VAL A N 1
ATOM 735 C CA . VAL A 1 94 ? -7.839 2.851 14.994 1.00 98.56 94 VAL A CA 1
ATOM 736 C C . VAL A 1 94 ? -7.155 4.011 14.274 1.00 98.56 94 VAL A C 1
ATOM 738 O O . VAL A 1 94 ? -6.789 3.856 13.115 1.00 98.56 94 VAL A O 1
ATOM 741 N N . TYR A 1 95 ? -6.901 5.125 14.965 1.00 98.38 95 TYR A N 1
ATOM 742 C CA . TYR A 1 95 ? -6.216 6.283 14.385 1.00 98.38 95 TYR A CA 1
ATOM 743 C C . TYR A 1 95 ? -4.831 5.933 13.817 1.00 98.38 95 TYR A C 1
ATOM 745 O O . TYR A 1 95 ? -4.508 6.308 12.690 1.00 98.38 95 TYR A O 1
ATOM 753 N N . ILE A 1 96 ? -4.023 5.182 14.575 1.00 98.31 96 ILE A N 1
ATOM 754 C CA . ILE A 1 96 ? -2.697 4.737 14.126 1.00 98.31 96 ILE A CA 1
ATOM 755 C C . ILE A 1 96 ? -2.829 3.894 12.856 1.00 98.31 96 ILE A C 1
ATOM 757 O O . ILE A 1 96 ? -2.190 4.202 11.855 1.00 98.31 96 ILE A O 1
ATOM 761 N N . TRP A 1 97 ? -3.692 2.878 12.852 1.00 98.31 97 TRP A N 1
ATOM 762 C CA . TRP A 1 97 ? -3.822 1.982 11.700 1.00 98.31 97 TRP A CA 1
ATOM 763 C C . TRP A 1 97 ? -4.451 2.646 10.471 1.00 98.31 97 TRP A C 1
ATOM 765 O O . TRP A 1 97 ? -4.090 2.299 9.348 1.00 98.31 97 TRP A O 1
ATOM 775 N N . GLU A 1 98 ? -5.330 3.638 10.646 1.00 98.31 98 GLU A N 1
ATOM 776 C CA . GLU A 1 98 ? -5.806 4.471 9.533 1.00 98.31 98 GLU A CA 1
ATOM 777 C C . GLU A 1 98 ? -4.669 5.270 8.893 1.00 98.31 98 GLU A C 1
ATOM 779 O O . GLU A 1 98 ? -4.634 5.416 7.668 1.00 98.31 98 GLU A O 1
ATOM 784 N N . ARG A 1 99 ? -3.730 5.774 9.702 1.00 98.31 99 ARG A N 1
ATOM 785 C CA . ARG A 1 99 ? -2.541 6.464 9.197 1.00 98.31 99 ARG A CA 1
ATOM 786 C C . ARG A 1 99 ? -1.624 5.505 8.438 1.00 98.31 99 ARG A C 1
ATOM 788 O O . ARG A 1 99 ? -1.300 5.797 7.291 1.00 98.31 99 ARG A O 1
ATOM 795 N N . GLU A 1 100 ? -1.276 4.358 9.023 1.00 97.81 100 GLU A N 1
ATOM 796 C CA . GLU A 1 100 ? -0.400 3.364 8.376 1.00 97.81 100 GLU A CA 1
ATOM 797 C C . GLU A 1 100 ? -0.985 2.869 7.039 1.00 97.81 100 GLU A C 1
ATOM 799 O O . GLU A 1 100 ? -0.283 2.761 6.028 1.00 97.81 100 GLU A O 1
ATOM 804 N N . LEU A 1 101 ? -2.301 2.624 6.994 1.00 98.25 101 LEU A N 1
ATOM 805 C CA . LEU A 1 101 ? -2.990 2.238 5.764 1.00 98.25 101 LEU A CA 1
ATOM 806 C C . LEU A 1 101 ? -2.922 3.347 4.704 1.00 98.25 101 LEU A C 1
ATOM 808 O O . LEU A 1 101 ? -2.662 3.061 3.536 1.00 98.25 101 LEU A O 1
ATOM 812 N N . ARG A 1 102 ? -3.131 4.608 5.098 1.00 98.31 102 ARG A N 1
ATOM 813 C CA . ARG A 1 102 ? -3.066 5.763 4.191 1.00 98.31 102 ARG A CA 1
ATOM 814 C C . ARG A 1 102 ? -1.672 5.948 3.599 1.00 98.31 102 ARG A C 1
ATOM 816 O O . ARG A 1 102 ? -1.559 6.117 2.389 1.00 98.31 102 ARG A O 1
ATOM 823 N N . GLU A 1 103 ? -0.636 5.899 4.427 1.00 97.25 103 GLU A N 1
ATOM 824 C CA . GLU A 1 103 ? 0.757 6.011 3.976 1.00 97.25 103 GLU A CA 1
ATOM 825 C C . GLU A 1 103 ? 1.111 4.869 3.013 1.00 97.25 103 GLU A C 1
ATOM 827 O O . GLU A 1 103 ? 1.722 5.081 1.967 1.00 97.25 103 GLU A O 1
ATOM 832 N N . THR A 1 104 ? 0.639 3.653 3.296 1.00 97.75 104 THR A N 1
ATOM 833 C CA . THR A 1 104 ? 0.869 2.502 2.411 1.00 97.75 104 THR A CA 1
ATOM 834 C C . THR A 1 104 ? 0.129 2.629 1.081 1.00 97.75 104 THR A C 1
ATOM 836 O O . THR A 1 104 ? 0.682 2.276 0.042 1.00 97.75 104 THR A O 1
ATOM 839 N N . LEU A 1 105 ? -1.093 3.170 1.076 1.00 97.88 105 LEU A N 1
ATOM 840 C CA . LEU A 1 105 ? -1.822 3.473 -0.160 1.00 97.88 105 LEU A CA 1
ATOM 841 C C . LEU A 1 105 ? -1.072 4.493 -1.025 1.00 97.88 105 LEU A C 1
ATOM 843 O O . LEU A 1 105 ? -0.971 4.296 -2.232 1.00 97.88 105 LEU A O 1
ATOM 847 N N . GLN A 1 106 ? -0.508 5.537 -0.412 1.00 97.31 106 GLN A N 1
ATOM 848 C CA . GLN A 1 106 ? 0.326 6.512 -1.120 1.00 97.31 106 GLN A CA 1
ATOM 849 C C . GLN A 1 106 ? 1.584 5.861 -1.703 1.00 97.31 106 GLN A C 1
ATOM 851 O O . GLN A 1 106 ? 1.920 6.123 -2.854 1.00 97.31 106 GLN A O 1
ATOM 856 N N . ASN A 1 107 ? 2.238 4.969 -0.953 1.00 95.25 107 ASN A N 1
ATOM 857 C CA . ASN A 1 107 ? 3.402 4.228 -1.443 1.00 95.25 107 ASN A CA 1
ATOM 858 C C . ASN A 1 107 ? 3.064 3.330 -2.636 1.00 95.25 107 ASN A C 1
ATOM 860 O O . ASN A 1 107 ? 3.834 3.303 -3.590 1.00 95.25 107 ASN A O 1
ATOM 864 N N . VAL A 1 108 ? 1.928 2.621 -2.599 1.00 97.31 108 VAL A N 1
ATOM 865 C CA . VAL A 1 108 ? 1.447 1.815 -3.733 1.00 97.31 108 VAL A CA 1
ATOM 866 C C . VAL A 1 108 ? 1.289 2.695 -4.971 1.00 97.31 108 VAL A C 1
ATOM 868 O O . VAL A 1 108 ? 1.909 2.400 -5.989 1.00 97.31 108 VAL A O 1
ATOM 871 N N . MET A 1 109 ? 0.544 3.800 -4.858 1.00 97.44 109 MET A N 1
ATOM 872 C CA . MET A 1 109 ? 0.304 4.718 -5.978 1.00 97.44 109 MET A CA 1
ATOM 873 C C . MET A 1 109 ? 1.607 5.291 -6.545 1.00 97.44 109 MET A C 1
ATOM 875 O O . MET A 1 109 ? 1.803 5.286 -7.753 1.00 97.44 109 MET A O 1
ATOM 879 N N . ALA A 1 110 ? 2.520 5.731 -5.675 1.00 95.19 110 ALA A N 1
ATOM 880 C CA . ALA A 1 110 ? 3.809 6.272 -6.097 1.00 95.19 110 ALA A CA 1
ATOM 881 C C . ALA A 1 110 ? 4.660 5.222 -6.828 1.00 95.19 110 ALA A C 1
ATOM 883 O O . ALA A 1 110 ? 5.291 5.534 -7.832 1.00 95.19 110 ALA A O 1
ATOM 884 N N . THR A 1 111 ? 4.670 3.970 -6.352 1.00 96.75 111 THR A N 1
ATOM 885 C CA . THR A 1 111 ? 5.386 2.894 -7.054 1.00 96.75 111 THR A CA 1
ATOM 886 C C . THR A 1 111 ? 4.745 2.529 -8.390 1.00 96.75 111 THR A C 1
ATOM 888 O O . THR A 1 111 ? 5.483 2.210 -9.311 1.00 96.75 111 THR A O 1
ATOM 891 N N . GLU A 1 112 ? 3.415 2.590 -8.519 1.00 97.56 112 GLU A N 1
ATOM 892 C CA . GLU A 1 112 ? 2.719 2.358 -9.798 1.00 97.56 112 GLU A CA 1
ATOM 893 C C . GLU A 1 112 ? 3.099 3.429 -10.827 1.00 97.56 112 GLU A C 1
ATOM 895 O O . GLU A 1 112 ? 3.535 3.095 -11.923 1.00 97.56 112 GLU A O 1
ATOM 900 N N . GLU A 1 113 ? 3.048 4.705 -10.440 1.00 98.00 113 GLU A N 1
ATOM 901 C CA . GLU A 1 113 ? 3.424 5.828 -11.311 1.00 98.00 113 GLU A CA 1
ATOM 902 C C . GLU A 1 113 ? 4.896 5.759 -11.760 1.00 98.00 113 GLU A C 1
ATOM 904 O O . GLU A 1 113 ? 5.230 6.022 -12.921 1.00 98.00 113 GLU A O 1
ATOM 909 N N . GLU A 1 114 ? 5.797 5.368 -10.853 1.00 98.00 114 GLU A N 1
ATOM 910 C CA . GLU A 1 114 ? 7.210 5.183 -11.184 1.00 98.00 114 GLU A CA 1
ATOM 911 C C . GLU A 1 114 ? 7.420 3.988 -12.129 1.00 98.00 114 GLU A C 1
ATOM 913 O O . GLU A 1 114 ? 8.211 4.083 -13.067 1.00 98.00 114 GLU A O 1
ATOM 918 N N . MET A 1 115 ? 6.694 2.880 -11.931 1.00 98.19 115 MET A N 1
ATOM 919 C CA . MET A 1 115 ? 6.746 1.715 -12.823 1.00 98.19 115 MET A CA 1
ATOM 920 C C . MET A 1 115 ? 6.283 2.055 -14.239 1.00 98.19 115 MET A C 1
ATOM 922 O O . MET A 1 115 ? 6.943 1.636 -15.191 1.00 98.19 115 MET A O 1
ATOM 926 N N . ASP A 1 116 ? 5.203 2.824 -14.382 1.00 98.25 116 ASP A N 1
ATOM 927 C CA . ASP A 1 116 ? 4.706 3.280 -15.684 1.00 98.25 116 ASP A CA 1
ATOM 928 C C . ASP A 1 116 ? 5.771 4.135 -16.389 1.00 98.25 116 ASP A C 1
ATOM 930 O O . ASP A 1 116 ? 6.167 3.848 -17.519 1.00 98.25 116 ASP A O 1
ATOM 934 N N . THR A 1 117 ? 6.344 5.107 -15.672 1.00 98.38 117 THR A N 1
ATOM 935 C CA . THR A 1 117 ? 7.400 5.986 -16.204 1.00 98.38 117 THR A CA 1
ATOM 936 C C . THR A 1 117 ? 8.632 5.203 -16.672 1.00 98.38 117 THR A C 1
ATOM 938 O O . THR A 1 117 ? 9.180 5.467 -17.744 1.00 98.38 117 THR A O 1
ATOM 941 N N . VAL A 1 118 ? 9.094 4.240 -15.871 1.00 98.25 118 VAL A N 1
ATOM 942 C CA . VAL A 1 118 ? 10.269 3.414 -16.191 1.00 98.25 118 VAL A CA 1
ATOM 943 C C . VAL A 1 118 ? 9.980 2.485 -17.368 1.00 98.25 118 VAL A C 1
ATOM 945 O O . VAL A 1 118 ? 10.849 2.293 -18.218 1.00 98.25 118 VAL A O 1
ATOM 948 N N . SER A 1 119 ? 8.761 1.950 -17.454 1.00 98.19 119 SER A N 1
ATOM 949 C CA . SER A 1 119 ? 8.335 1.094 -18.566 1.00 98.19 119 SER A CA 1
ATOM 950 C C . SER A 1 119 ? 8.294 1.867 -19.888 1.00 98.19 119 SER A C 1
ATOM 952 O O . SER A 1 119 ? 8.828 1.385 -20.887 1.00 98.19 119 SER A O 1
ATOM 954 N N . ASP A 1 120 ? 7.768 3.096 -19.886 1.00 98.50 120 ASP A N 1
ATOM 955 C CA . ASP A 1 120 ? 7.745 3.973 -21.066 1.00 98.50 120 ASP A CA 1
ATOM 956 C C . ASP A 1 120 ? 9.163 4.334 -21.548 1.00 98.50 120 ASP A C 1
ATOM 958 O O . ASP A 1 120 ? 9.462 4.352 -22.752 1.00 98.50 120 ASP A O 1
ATOM 962 N N . GLN A 1 121 ? 10.074 4.609 -20.605 1.00 98.31 121 GLN A N 1
ATOM 963 C CA . GLN A 1 121 ? 11.485 4.862 -20.911 1.00 98.31 121 GLN A CA 1
ATOM 964 C C . GLN A 1 121 ? 12.156 3.628 -21.516 1.00 98.31 121 GLN A C 1
ATOM 966 O O . GLN A 1 121 ? 12.866 3.745 -22.519 1.00 98.31 121 GLN A O 1
ATOM 971 N N . LEU A 1 122 ? 11.908 2.453 -20.935 1.00 98.38 122 LEU A N 1
ATOM 972 C CA . LEU A 1 122 ? 12.449 1.187 -21.408 1.00 98.38 122 LEU A CA 1
ATOM 973 C C . LEU A 1 122 ? 11.993 0.895 -22.844 1.00 98.38 122 LEU A C 1
ATOM 975 O O . LEU A 1 122 ? 12.834 0.623 -23.701 1.00 98.38 122 LEU A O 1
ATOM 979 N N . GLU A 1 123 ? 10.698 1.046 -23.139 1.00 98.31 123 GLU A N 1
ATOM 980 C CA . GLU A 1 123 ? 10.153 0.855 -24.489 1.00 98.31 123 GLU A CA 1
ATOM 981 C C . GLU A 1 123 ? 10.797 1.820 -25.500 1.00 98.31 123 GLU A C 1
ATOM 983 O O . GLU A 1 123 ? 11.161 1.432 -26.615 1.00 98.31 123 GLU A O 1
ATOM 988 N N . THR A 1 124 ? 10.982 3.083 -25.109 1.00 98.38 124 THR A N 1
ATOM 989 C CA . THR A 1 124 ? 11.613 4.100 -25.961 1.00 98.38 124 THR A CA 1
ATOM 990 C C . THR A 1 124 ? 13.064 3.742 -26.291 1.00 98.38 124 THR A C 1
ATOM 992 O O . THR A 1 124 ? 13.471 3.823 -27.454 1.00 98.38 124 THR A O 1
ATOM 995 N N . LEU A 1 125 ? 13.852 3.320 -25.295 1.00 98.19 125 LEU A N 1
ATOM 996 C CA . LEU A 1 125 ? 15.249 2.935 -25.508 1.00 98.19 125 LEU A CA 1
ATOM 997 C C . LEU A 1 125 ? 15.377 1.642 -26.317 1.00 98.19 125 LEU A C 1
ATOM 999 O O . LEU A 1 125 ? 16.243 1.565 -27.189 1.00 98.19 125 LEU A O 1
ATOM 1003 N N . GLN A 1 126 ? 14.503 0.659 -26.087 1.00 97.94 126 GLN A N 1
ATOM 1004 C CA . GLN A 1 126 ? 14.475 -0.584 -26.861 1.00 97.94 126 GLN A CA 1
ATOM 1005 C C . GLN A 1 126 ? 14.187 -0.315 -28.345 1.00 97.94 126 GLN A C 1
ATOM 1007 O O . GLN A 1 126 ? 14.909 -0.822 -29.205 1.00 97.94 126 GLN A O 1
ATOM 1012 N N . LYS A 1 127 ? 13.219 0.558 -28.662 1.00 98.06 127 LYS A N 1
ATOM 1013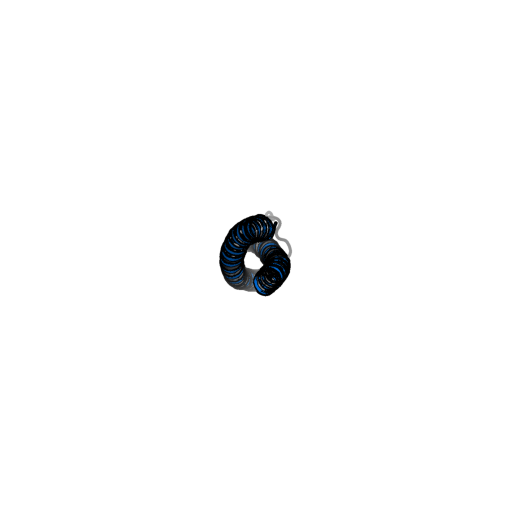 C CA . LYS A 1 127 ? 12.949 0.982 -30.049 1.00 98.06 127 LYS A CA 1
ATOM 1014 C C . LYS A 1 127 ? 14.155 1.668 -30.685 1.00 98.06 127 LYS A C 1
ATOM 1016 O O . LYS A 1 127 ? 14.565 1.294 -31.780 1.00 98.06 127 LYS A O 1
ATOM 1021 N N . LEU A 1 128 ? 14.768 2.625 -29.984 1.00 97.25 128 LEU A N 1
ATOM 1022 C CA . LEU A 1 128 ? 15.949 3.331 -30.489 1.00 97.25 128 LEU A CA 1
ATOM 1023 C C . LEU A 1 128 ? 17.112 2.368 -30.765 1.00 97.25 128 LEU A C 1
ATOM 1025 O O . LEU A 1 128 ? 17.781 2.464 -31.796 1.00 97.25 128 LEU A O 1
ATOM 1029 N N . ARG A 1 129 ? 17.341 1.422 -29.854 1.00 97.62 129 ARG A N 1
ATOM 1030 C CA . ARG A 1 129 ? 18.351 0.376 -30.004 1.00 97.62 129 ARG A CA 1
ATOM 1031 C C . ARG A 1 129 ? 18.082 -0.481 -31.241 1.00 97.62 129 ARG A C 1
ATOM 1033 O O . ARG A 1 129 ? 19.000 -0.721 -32.023 1.00 97.62 129 ARG A O 1
ATOM 1040 N N . GLU A 1 130 ? 16.844 -0.929 -31.438 1.00 97.44 130 GLU A N 1
ATOM 1041 C CA . GLU A 1 130 ? 16.462 -1.695 -32.626 1.00 97.44 130 GLU A CA 1
ATOM 1042 C C . GLU A 1 130 ? 16.670 -0.915 -33.926 1.00 97.44 130 GLU A C 1
ATOM 1044 O O . GLU A 1 130 ? 17.164 -1.480 -34.902 1.00 97.44 130 GLU A O 1
ATOM 1049 N N . ASP A 1 131 ? 16.308 0.366 -33.954 1.00 96.31 131 ASP A N 1
ATOM 1050 C CA . ASP A 1 131 ? 16.433 1.208 -35.146 1.00 96.31 131 ASP A CA 1
ATOM 1051 C C . ASP A 1 131 ? 17.900 1.425 -35.539 1.00 96.31 131 ASP A C 1
ATOM 1053 O O . ASP A 1 131 ? 18.248 1.347 -36.722 1.00 96.31 131 ASP A O 1
ATOM 1057 N N . ILE A 1 132 ? 18.784 1.626 -34.554 1.00 93.94 132 ILE A N 1
ATOM 1058 C CA . ILE A 1 132 ? 20.232 1.701 -34.791 1.00 93.94 132 ILE A CA 1
ATOM 1059 C C . ILE A 1 132 ? 20.757 0.353 -35.291 1.00 93.94 132 ILE A C 1
ATOM 1061 O O . ILE A 1 132 ? 21.491 0.319 -36.276 1.00 93.94 132 ILE A O 1
ATOM 1065 N N . ALA A 1 133 ? 20.352 -0.757 -34.668 1.00 93.62 133 ALA A N 1
ATOM 1066 C CA . ALA A 1 133 ? 20.797 -2.093 -35.061 1.00 93.62 133 ALA A CA 1
ATOM 1067 C C . ALA A 1 133 ? 20.353 -2.478 -36.485 1.00 93.62 133 ALA A C 1
ATOM 1069 O O . ALA A 1 133 ? 21.107 -3.135 -37.194 1.00 93.62 133 ALA A O 1
ATOM 1070 N N . LYS A 1 134 ? 19.162 -2.049 -36.926 1.00 93.12 134 LYS A N 1
ATOM 1071 C CA . LYS A 1 134 ? 18.663 -2.249 -38.304 1.00 93.12 134 LYS A CA 1
ATOM 1072 C C . LYS A 1 134 ? 19.390 -1.383 -39.341 1.00 93.12 134 LYS A C 1
ATOM 1074 O O . LYS A 1 134 ? 19.297 -1.667 -40.532 1.00 93.12 134 LYS A O 1
ATOM 1079 N N . SER A 1 135 ? 20.052 -0.314 -38.899 1.00 84.75 135 SER A N 1
ATOM 1080 C CA . SER A 1 135 ? 20.752 0.653 -39.756 1.00 84.75 135 SER A CA 1
ATOM 1081 C C . SER A 1 135 ? 22.252 0.357 -39.921 1.00 84.75 135 SER A C 1
ATOM 1083 O O . SER A 1 135 ? 22.933 1.094 -40.640 1.00 84.75 135 SER A O 1
ATOM 1085 N N . LEU A 1 136 ? 22.757 -0.676 -39.236 1.00 83.25 136 LEU A N 1
ATOM 1086 C CA . LEU A 1 136 ? 24.122 -1.210 -39.320 1.00 83.25 136 LEU A CA 1
ATOM 1087 C C . LEU A 1 136 ? 24.246 -2.294 -40.397 1.00 83.25 136 LEU A C 1
ATOM 1089 O O . LEU A 1 136 ? 25.324 -2.333 -41.033 1.00 83.25 136 LEU A O 1
#

Secondary structure (DSSP, 8-state):
-HHHHHHHHHHHHHHHHHHHHHHHHHHHHHHHHHHHHHHHHHHHHHHHHHHHHHHHHHHHHHHHTT---SS--TT--HHHHHHHHHHHHHHHHHHHHHHHHHHHHHHHHHHHHHHHHHHHHHHHHHHHHHHHHHT-

Foldseek 3Di:
DVVVLVVVLVVVLVVLVVVLVVLVVVLVVLVVQLVVLVVQLVVLVVQLVVLVVVLVVLVVVCVVVVPPDLDDDPPQDPVNVVSSVSNVVSVVSNVVSVVSNVVSVVSNVVSVVVSVVSVVVSVVSVVVSVVSVVVD

pLDDT: mean 95.69, std 4.49, range [64.12, 98.62]

Organism: NCBI:txid131363